Protein AF-A0A6I3G452-F1 (afdb_monomer_lite)

Foldseek 3Di:
DDDDDDDDDDDDDFAFDPVLVCVLVVVQPEPDKDWDFDDDPDPFFGGKIKIFHAHDPPGDTDPPDIDIGGTDGDPD

pLDDT: mean 86.99, std 8.12, range [60.84, 95.56]

Secondary structure (DSSP, 8-state):
--------SS----B--HHHHHHHHHHT-SSEEEEEEPP-S-TTSPPPEEEEEESSTTSPEEEEEEEEE-PBP---

Radius of gyration: 12.84 Å; chains: 1; bounding box: 35×22×30 Å

Structure (mmCIF, N/CA/C/O backbone):
data_AF-A0A6I3G452-F1
#
_entry.id   AF-A0A6I3G452-F1
#
loop_
_atom_site.group_PDB
_atom_site.id
_atom_site.type_symbol
_atom_site.label_atom_id
_atom_site.label_alt_id
_atom_site.label_comp_id
_atom_site.label_asym_id
_atom_site.label_entity_id
_atom_site.label_seq_id
_atom_site.pdbx_PDB_ins_code
_atom_site.Cartn_x
_atom_site.Cartn_y
_atom_site.Cartn_z
_atom_site.occupancy
_atom_site.B_iso_or_equiv
_atom_site.auth_seq_id
_atom_site.auth_comp_id
_atom_site.auth_asym_id
_atom_site.auth_atom_id
_atom_site.pdbx_PDB_model_num
ATOM 1 N N . GLU A 1 1 ? 8.470 -11.103 12.243 1.00 64.50 1 GLU A N 1
ATOM 2 C CA . GLU A 1 1 ? 7.011 -11.094 12.451 1.00 64.50 1 GLU A CA 1
ATOM 3 C C . GLU A 1 1 ? 6.353 -11.599 11.180 1.00 64.50 1 GLU A C 1
ATOM 5 O O . GLU A 1 1 ? 6.896 -11.354 10.107 1.00 64.50 1 GLU A O 1
ATOM 10 N N . THR A 1 2 ? 5.253 -12.331 11.307 1.00 83.50 2 THR A N 1
ATOM 11 C CA . THR A 1 2 ? 4.453 -12.835 10.187 1.00 83.50 2 THR A CA 1
ATOM 12 C C . THR A 1 2 ? 3.013 -12.453 10.478 1.00 83.50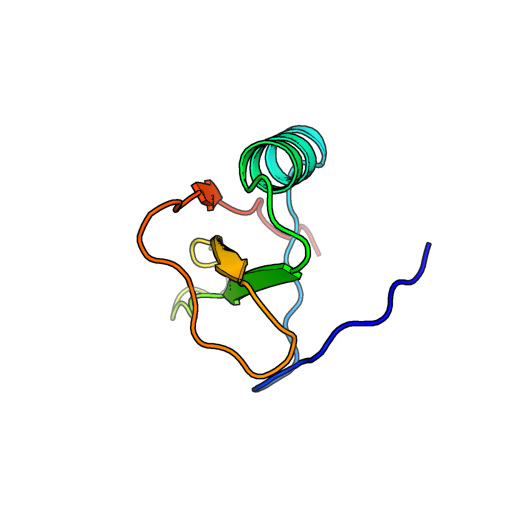 2 THR A C 1
ATOM 14 O O . THR A 1 2 ? 2.564 -12.633 11.608 1.00 83.50 2 THR A O 1
ATOM 17 N N . ILE A 1 3 ? 2.327 -11.900 9.484 1.00 86.88 3 ILE A N 1
ATOM 18 C CA . ILE A 1 3 ? 0.935 -11.464 9.587 1.00 86.88 3 ILE A CA 1
ATOM 19 C C . ILE A 1 3 ? 0.105 -12.195 8.537 1.00 86.88 3 ILE A C 1
ATOM 21 O O . ILE A 1 3 ? 0.612 -12.494 7.454 1.00 86.88 3 ILE A O 1
ATOM 25 N N . ASP A 1 4 ? -1.159 -12.457 8.852 1.00 87.94 4 ASP A N 1
ATOM 26 C CA . ASP A 1 4 ? -2.106 -12.980 7.874 1.00 87.94 4 ASP A CA 1
ATOM 27 C C . ASP A 1 4 ? -2.518 -11.874 6.899 1.00 87.94 4 ASP A C 1
ATOM 29 O O . ASP A 1 4 ? -2.702 -10.713 7.273 1.00 87.94 4 ASP A O 1
ATOM 33 N N . GLY A 1 5 ? -2.664 -12.237 5.628 1.00 88.00 5 GLY A N 1
ATOM 34 C CA . GLY A 1 5 ? -3.069 -11.317 4.577 1.00 88.00 5 GLY A CA 1
ATOM 35 C C . GLY A 1 5 ? -3.836 -12.039 3.481 1.00 88.00 5 GLY A C 1
ATOM 36 O O . GLY A 1 5 ? -3.501 -13.160 3.104 1.00 88.00 5 GLY A O 1
ATOM 37 N N . HIS A 1 6 ? -4.862 -11.378 2.952 1.00 90.88 6 HIS A N 1
ATOM 38 C CA . HIS A 1 6 ? -5.600 -11.864 1.795 1.00 90.88 6 HIS A CA 1
ATOM 39 C C . HIS A 1 6 ? -4.901 -11.407 0.508 1.00 90.88 6 HIS A C 1
ATOM 41 O O . HIS A 1 6 ? -4.954 -10.230 0.141 1.00 90.88 6 HIS A O 1
ATOM 47 N N . ILE A 1 7 ? -4.212 -12.334 -0.159 1.00 90.31 7 ILE A N 1
ATOM 48 C CA . ILE A 1 7 ? -3.409 -12.055 -1.355 1.00 90.31 7 ILE A CA 1
ATOM 49 C C . ILE A 1 7 ? -4.218 -12.394 -2.606 1.00 90.31 7 ILE A C 1
ATOM 51 O O . ILE A 1 7 ? -4.754 -13.491 -2.742 1.00 90.31 7 ILE A O 1
ATOM 55 N N . VAL A 1 8 ? -4.268 -11.450 -3.545 1.00 90.38 8 VAL A N 1
ATOM 56 C CA . VAL A 1 8 ? -4.876 -11.635 -4.864 1.00 90.38 8 VAL A CA 1
ATOM 57 C C . VAL A 1 8 ? -3.838 -11.306 -5.928 1.00 90.38 8 VAL A C 1
ATOM 59 O O . VAL A 1 8 ? -3.292 -10.205 -5.944 1.00 90.38 8 VAL A O 1
ATOM 62 N N . GLY A 1 9 ? -3.606 -12.248 -6.841 1.00 89.12 9 GLY A N 1
ATOM 63 C CA . GLY A 1 9 ? -2.621 -12.109 -7.912 1.00 89.12 9 GLY A CA 1
ATOM 64 C C . GLY A 1 9 ? -1.310 -12.851 -7.625 1.00 89.12 9 GLY A C 1
ATOM 65 O O . GLY A 1 9 ? -1.276 -13.719 -6.755 1.00 89.12 9 GLY A O 1
ATOM 66 N N . PRO A 1 10 ? -0.254 -12.571 -8.407 1.00 87.75 10 PRO A N 1
ATOM 67 C CA . PRO A 1 10 ? 1.028 -13.256 -8.287 1.00 87.75 10 PRO A CA 1
ATOM 68 C C . PRO A 1 10 ? 1.835 -12.769 -7.079 1.00 87.75 10 PRO A C 1
ATOM 70 O O . PRO A 1 10 ? 1.664 -11.642 -6.612 1.00 87.75 10 PRO A O 1
ATOM 73 N N . ASP A 1 11 ? 2.784 -13.596 -6.643 1.00 86.25 11 ASP A N 1
ATOM 74 C CA . ASP A 1 11 ? 3.735 -13.231 -5.596 1.00 86.25 11 ASP A CA 1
ATOM 75 C C . ASP A 1 11 ? 4.561 -12.000 -5.992 1.00 86.25 11 ASP A C 1
ATOM 77 O O . ASP A 1 11 ? 5.025 -11.856 -7.128 1.00 86.25 11 ASP A O 1
ATOM 81 N N . CYS A 1 12 ? 4.785 -11.113 -5.023 1.00 83.00 12 CYS A N 1
ATOM 82 C CA . CYS A 1 12 ? 5.557 -9.894 -5.206 1.00 83.00 12 CYS A CA 1
ATOM 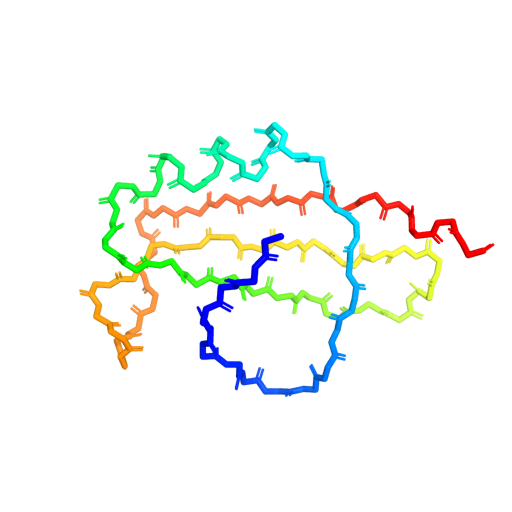83 C C . CYS A 1 12 ? 6.456 -9.646 -3.994 1.00 83.00 12 CYS A C 1
ATOM 85 O O . CYS A 1 12 ? 6.050 -9.834 -2.849 1.00 83.00 12 CYS A O 1
ATOM 87 N N . VAL A 1 13 ? 7.677 -9.178 -4.252 1.00 86.00 13 VAL A N 1
ATOM 88 C CA . VAL A 1 13 ? 8.609 -8.730 -3.216 1.00 86.00 13 VAL A CA 1
ATOM 89 C C . VAL A 1 13 ? 8.923 -7.266 -3.474 1.00 86.00 13 VAL A C 1
ATOM 91 O O . VAL A 1 13 ? 9.339 -6.904 -4.575 1.00 86.00 13 VAL A O 1
ATOM 94 N N . VAL A 1 14 ? 8.754 -6.427 -2.454 1.00 87.19 14 VAL A N 1
ATOM 95 C CA . VAL A 1 14 ? 9.121 -5.007 -2.483 1.00 87.19 14 VAL A CA 1
ATOM 96 C C . VAL A 1 14 ? 9.866 -4.625 -1.211 1.00 87.19 14 VAL A C 1
ATOM 98 O O . VAL A 1 14 ? 9.670 -5.224 -0.156 1.00 87.19 14 VAL A O 1
ATOM 101 N N . SER A 1 15 ? 10.710 -3.599 -1.299 1.00 89.38 15 SER A N 1
ATOM 102 C CA . SER A 1 15 ? 11.328 -2.974 -0.130 1.00 89.38 15 SER A CA 1
ATOM 103 C C . SER A 1 15 ? 10.664 -1.630 0.139 1.00 89.38 15 SER A C 1
ATOM 105 O O . SER A 1 15 ? 10.642 -0.759 -0.730 1.00 89.38 15 SER A O 1
ATOM 107 N N . LEU A 1 16 ? 10.132 -1.439 1.343 1.00 90.69 16 LEU A N 1
ATOM 108 C CA . LEU A 1 16 ? 9.497 -0.192 1.772 1.00 90.69 16 LEU A CA 1
ATOM 109 C C . LEU A 1 16 ? 10.278 0.416 2.937 1.00 90.69 16 LEU A C 1
ATOM 111 O O . LEU A 1 16 ? 10.885 -0.299 3.732 1.00 90.69 16 LEU A O 1
ATOM 115 N N . LYS A 1 17 ? 10.252 1.747 3.065 1.00 91.56 17 LYS A N 1
ATOM 116 C CA . LYS A 1 17 ? 10.751 2.404 4.281 1.00 91.56 17 LYS A CA 1
ATOM 117 C C . LYS A 1 17 ? 9.741 2.179 5.414 1.00 91.56 17 LYS A C 1
ATOM 119 O O . LYS A 1 17 ? 8.606 2.634 5.259 1.00 91.56 17 LYS A O 1
ATOM 124 N N . PRO A 1 18 ? 10.132 1.568 6.553 1.00 93.50 18 PRO A N 1
ATOM 125 C CA . PRO A 1 18 ? 9.195 1.245 7.632 1.00 93.50 18 PRO A CA 1
ATOM 126 C C . PRO A 1 18 ? 8.396 2.453 8.123 1.00 93.50 18 PR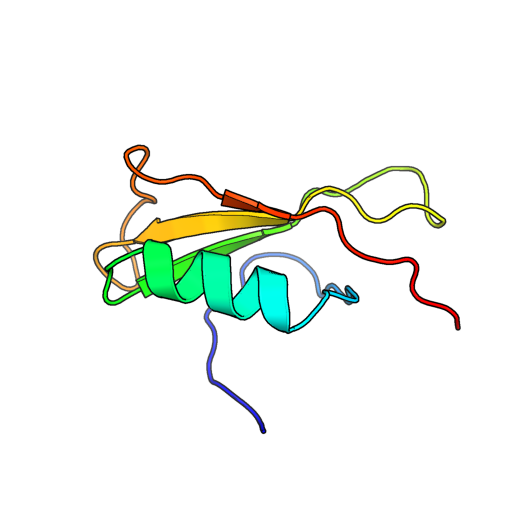O A C 1
ATOM 128 O O . PRO A 1 18 ? 7.190 2.358 8.308 1.00 93.50 18 PRO A O 1
ATOM 131 N N . GLN A 1 19 ? 9.046 3.615 8.239 1.00 95.56 19 GLN A N 1
ATOM 132 C CA . GLN A 1 19 ? 8.398 4.843 8.702 1.00 95.56 19 GLN A CA 1
ATOM 133 C C . GLN A 1 19 ? 7.217 5.269 7.821 1.00 95.56 19 GLN A C 1
ATOM 135 O O . GLN A 1 19 ? 6.185 5.669 8.346 1.00 95.56 19 GLN A O 1
ATOM 140 N N . PHE A 1 20 ? 7.355 5.179 6.494 1.00 94.56 20 PHE A N 1
ATOM 141 C CA . PHE A 1 20 ? 6.290 5.587 5.573 1.00 94.56 20 PHE A CA 1
ATOM 142 C C . PHE A 1 20 ? 5.179 4.540 5.475 1.00 94.56 20 PHE A C 1
ATOM 144 O O . PHE A 1 20 ? 4.025 4.888 5.253 1.00 94.56 20 PHE A O 1
ATOM 151 N N . LEU A 1 21 ? 5.508 3.259 5.676 1.00 93.62 21 LEU A N 1
ATOM 152 C CA . LEU A 1 21 ? 4.492 2.217 5.785 1.00 93.62 21 LEU A CA 1
ATOM 153 C C . LEU A 1 21 ? 3.627 2.433 7.035 1.00 93.62 21 LEU A C 1
ATOM 155 O O . LEU A 1 21 ? 2.407 2.440 6.932 1.00 93.62 21 LEU A O 1
ATOM 159 N N . ILE A 1 22 ? 4.251 2.662 8.193 1.00 94.81 22 ILE A N 1
ATOM 160 C CA . ILE A 1 22 ? 3.540 2.907 9.457 1.00 94.81 22 ILE A CA 1
ATOM 161 C C . ILE A 1 22 ? 2.665 4.164 9.360 1.00 94.81 22 ILE A C 1
ATOM 163 O O . ILE A 1 22 ? 1.520 4.134 9.796 1.00 94.81 22 ILE A O 1
ATOM 167 N N . ASP A 1 23 ? 3.176 5.238 8.753 1.00 95.38 23 ASP A N 1
ATOM 168 C CA . ASP A 1 23 ? 2.429 6.483 8.529 1.00 95.38 23 ASP A CA 1
ATOM 169 C C . ASP A 1 23 ? 1.173 6.255 7.666 1.00 95.38 23 ASP A C 1
ATOM 171 O O . ASP A 1 23 ? 0.065 6.627 8.058 1.00 95.38 23 ASP A O 1
ATOM 175 N N . GLY A 1 24 ? 1.320 5.546 6.540 1.00 94.44 24 GLY A N 1
ATOM 176 C CA . GLY A 1 24 ? 0.196 5.204 5.665 1.00 94.44 24 GLY A CA 1
ATOM 177 C C . GLY A 1 24 ? -0.852 4.298 6.326 1.00 94.44 24 GLY A C 1
ATOM 178 O O . GLY A 1 24 ? -2.051 4.466 6.115 1.00 94.44 24 GLY A O 1
ATOM 179 N N . LEU A 1 25 ? -0.420 3.349 7.160 1.00 93.81 25 LEU A N 1
ATOM 180 C CA . LEU A 1 25 ? -1.332 2.463 7.891 1.00 93.81 25 LEU A CA 1
ATOM 181 C C . LEU A 1 25 ? -2.075 3.204 9.010 1.00 93.81 25 LEU A C 1
ATOM 183 O O . LEU A 1 25 ? -3.289 3.056 9.147 1.00 93.81 25 LEU A O 1
ATOM 187 N N . ALA A 1 26 ? -1.370 4.030 9.786 1.00 94.19 26 ALA A N 1
ATOM 188 C CA . ALA A 1 26 ? -1.953 4.770 10.903 1.00 94.19 26 ALA A CA 1
ATOM 189 C C . ALA A 1 26 ? -2.992 5.804 10.439 1.00 94.19 26 ALA A C 1
ATOM 191 O O . ALA A 1 26 ? -4.018 5.985 11.097 1.00 94.19 26 ALA A O 1
ATOM 192 N N . ALA A 1 27 ? -2.751 6.450 9.295 1.00 94.00 27 ALA A N 1
ATOM 193 C CA . ALA A 1 27 ? -3.641 7.464 8.735 1.00 94.00 27 ALA A CA 1
ATOM 194 C C . ALA A 1 27 ? -4.868 6.890 7.997 1.00 94.00 27 ALA A C 1
ATOM 196 O O . ALA A 1 27 ? -5.800 7.638 7.700 1.00 94.00 27 ALA A O 1
ATOM 197 N N . ALA A 1 28 ? -4.912 5.581 7.718 1.00 92.12 28 ALA A N 1
ATOM 198 C CA . ALA A 1 28 ? -6.063 4.956 7.064 1.00 92.12 28 ALA A CA 1
ATOM 199 C C . ALA A 1 28 ? -7.320 4.930 7.954 1.00 92.12 28 ALA A C 1
ATOM 201 O O . ALA A 1 28 ? -8.432 4.875 7.426 1.00 92.12 28 ALA A O 1
ATOM 202 N N . HIS A 1 29 ? -7.149 4.968 9.286 1.00 90.75 29 HIS A N 1
ATOM 203 C CA . HIS A 1 29 ? -8.226 4.975 10.289 1.00 90.75 29 HIS A CA 1
ATOM 204 C C . HIS A 1 29 ? -9.351 3.964 9.992 1.00 90.75 29 HIS A C 1
ATOM 206 O O . HIS A 1 29 ? -10.540 4.275 10.083 1.00 90.75 29 HIS A O 1
ATOM 212 N N . SER A 1 30 ? -8.968 2.750 9.597 1.00 90.25 30 SER A N 1
ATOM 213 C CA . SER A 1 30 ? -9.883 1.698 9.168 1.00 90.25 30 SER A CA 1
ATOM 214 C C . SER A 1 30 ? -9.441 0.349 9.715 1.00 90.25 30 SER A C 1
ATOM 216 O O . SER A 1 30 ? -8.261 0.150 9.989 1.00 90.25 30 SER A O 1
ATOM 218 N N . GLU A 1 31 ? -10.395 -0.563 9.890 1.00 89.81 31 GLU A N 1
ATOM 219 C CA . GLU A 1 31 ? -10.127 -1.912 10.395 1.00 89.81 31 GLU A CA 1
ATOM 220 C C . GLU A 1 31 ? -9.340 -2.748 9.379 1.00 89.81 31 GLU A C 1
ATOM 222 O O . GLU A 1 31 ? -8.457 -3.512 9.761 1.00 89.81 31 GLU A O 1
ATOM 227 N N . PHE A 1 32 ? -9.604 -2.545 8.084 1.00 91.19 32 PHE A N 1
ATOM 228 C CA . PHE A 1 32 ? -8.874 -3.193 7.003 1.00 91.19 32 PHE A CA 1
ATOM 229 C C . PHE A 1 32 ? -8.188 -2.154 6.120 1.00 91.19 32 PHE A C 1
ATOM 231 O O . PHE A 1 32 ? -8.661 -1.032 5.917 1.00 91.19 32 PHE A O 1
ATOM 238 N N . VAL A 1 33 ? -7.061 -2.558 5.547 1.00 93.31 33 VAL A N 1
ATOM 239 C CA . VAL A 1 33 ? -6.328 -1.792 4.543 1.00 93.31 33 VAL A CA 1
ATOM 240 C C . VAL A 1 33 ? -6.081 -2.671 3.332 1.00 93.31 33 VAL A C 1
ATOM 242 O O . VAL A 1 33 ? -5.786 -3.859 3.461 1.00 93.31 33 VAL A O 1
ATOM 245 N N . ARG A 1 34 ? -6.161 -2.075 2.148 1.00 93.38 34 ARG A N 1
ATOM 246 C CA . ARG A 1 34 ? -5.793 -2.732 0.899 1.00 93.38 34 ARG A CA 1
ATOM 247 C C . ARG A 1 34 ? -4.498 -2.139 0.386 1.00 93.38 34 ARG A C 1
ATOM 249 O O . ARG A 1 34 ? -4.393 -0.927 0.194 1.00 93.38 34 ARG A O 1
ATOM 256 N N . ILE A 1 35 ? -3.533 -3.020 0.147 1.00 93.25 35 ILE A N 1
ATOM 257 C CA . ILE A 1 35 ? -2.235 -2.683 -0.428 1.00 93.25 35 ILE A CA 1
ATOM 258 C C . ILE A 1 35 ? -2.231 -3.167 -1.875 1.00 93.25 35 ILE A C 1
ATOM 260 O O . ILE A 1 35 ? -2.269 -4.367 -2.137 1.00 93.25 35 ILE A O 1
ATOM 264 N N . ALA A 1 36 ? -2.210 -2.227 -2.814 1.00 92.62 36 ALA A N 1
ATOM 265 C CA . ALA A 1 36 ? -2.156 -2.511 -4.239 1.00 92.62 36 ALA A CA 1
ATOM 266 C C . ALA A 1 36 ? -0.747 -2.251 -4.779 1.00 92.62 36 ALA A C 1
ATOM 268 O O . ALA A 1 36 ? -0.200 -1.153 -4.648 1.00 92.62 36 ALA A O 1
ATOM 269 N N . PHE A 1 37 ? -0.172 -3.269 -5.412 1.00 90.75 37 PHE A N 1
ATOM 270 C CA . PHE A 1 37 ? 1.136 -3.201 -6.054 1.00 90.75 37 PHE A CA 1
ATOM 271 C C . PHE A 1 37 ? 0.948 -2.928 -7.541 1.00 90.75 37 PHE A C 1
ATOM 273 O O . PHE A 1 37 ? 0.243 -3.666 -8.230 1.00 90.75 37 PHE A O 1
ATOM 280 N N . THR A 1 38 ? 1.584 -1.875 -8.052 1.00 86.69 38 THR A N 1
ATOM 281 C CA . THR A 1 38 ? 1.597 -1.628 -9.495 1.00 86.69 38 THR A CA 1
ATOM 282 C C . THR A 1 38 ? 2.772 -2.355 -10.133 1.00 86.69 38 THR A C 1
ATOM 284 O O . THR A 1 38 ? 3.916 -2.248 -9.685 1.00 86.69 38 THR A O 1
ATOM 287 N N . GLN A 1 39 ? 2.484 -3.128 -11.179 1.00 75.75 39 GLN A N 1
ATOM 288 C CA . GLN A 1 39 ? 3.527 -3.743 -11.989 1.00 75.75 39 GLN A CA 1
ATOM 289 C C . GLN A 1 39 ? 4.182 -2.684 -12.871 1.00 75.75 39 GLN A C 1
ATOM 291 O O . GLN A 1 39 ? 3.579 -1.680 -13.251 1.00 75.75 39 GLN A O 1
ATOM 296 N N . THR A 1 40 ? 5.446 -2.913 -13.173 1.00 75.81 40 THR A N 1
ATOM 297 C CA . THR A 1 40 ? 6.271 -2.026 -13.977 1.00 75.81 40 THR A CA 1
ATOM 298 C C . THR A 1 40 ? 7.146 -2.873 -14.878 1.00 75.81 40 THR A C 1
ATOM 300 O O . THR A 1 40 ? 7.701 -3.881 -14.443 1.00 75.81 40 THR A O 1
ATOM 303 N N . ASP A 1 41 ? 7.294 -2.441 -16.124 1.00 76.19 41 ASP A N 1
ATOM 304 C CA . ASP A 1 41 ? 8.125 -3.138 -17.107 1.00 76.19 41 ASP A CA 1
ATOM 305 C C . ASP A 1 41 ? 9.626 -2.967 -16.824 1.00 76.19 41 ASP A C 1
ATOM 307 O O . ASP A 1 41 ? 10.462 -3.602 -17.464 1.00 76.19 41 ASP A O 1
ATOM 311 N N . ASN A 1 42 ? 9.993 -2.100 -15.870 1.00 75.00 42 ASN A N 1
ATOM 312 C CA . ASN A 1 42 ? 11.375 -1.881 -15.478 1.00 75.00 42 ASN A CA 1
ATOM 313 C C . ASN A 1 42 ? 11.746 -2.748 -14.258 1.00 75.00 42 ASN A C 1
ATOM 315 O O . ASN A 1 42 ? 11.437 -2.368 -13.127 1.00 75.00 42 ASN A O 1
ATOM 319 N N . PRO A 1 43 ? 12.497 -3.851 -14.434 1.00 68.56 43 PRO A N 1
ATOM 320 C CA . PRO A 1 43 ? 12.891 -4.720 -13.323 1.00 68.56 43 PRO A CA 1
ATOM 321 C C . PRO A 1 43 ? 13.774 -4.008 -12.288 1.00 68.56 43 PRO A C 1
ATOM 323 O O . PRO A 1 43 ? 13.864 -4.447 -11.144 1.00 68.56 43 PRO A O 1
ATOM 326 N N . ASN A 1 44 ? 14.396 -2.888 -12.669 1.00 70.75 44 ASN A N 1
ATOM 327 C CA . ASN A 1 44 ? 15.241 -2.085 -11.795 1.00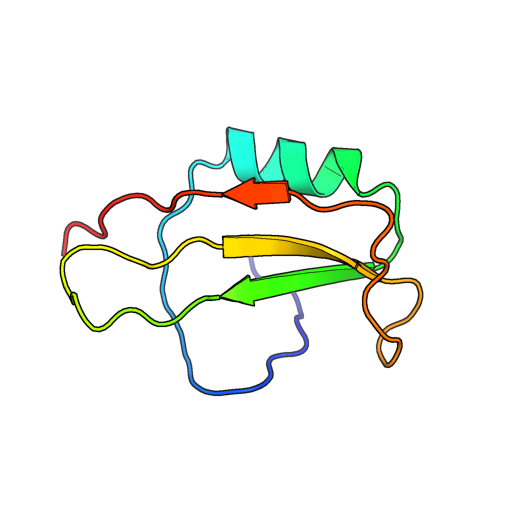 70.75 44 ASN A CA 1
ATOM 328 C C . ASN A 1 44 ? 14.478 -0.970 -11.081 1.00 70.75 44 ASN A C 1
ATOM 330 O O . ASN A 1 44 ? 15.111 -0.172 -10.406 1.00 70.75 44 ASN A O 1
ATOM 334 N N . LYS A 1 45 ? 13.159 -0.829 -11.240 1.00 75.50 45 LYS A N 1
ATOM 335 C CA . LYS A 1 45 ? 12.409 0.218 -10.539 1.00 75.50 45 LYS A CA 1
ATOM 336 C C . LYS A 1 45 ? 11.038 -0.310 -10.146 1.00 75.50 45 LYS A C 1
ATOM 338 O O . LYS A 1 45 ? 10.177 -0.308 -11.009 1.00 75.50 45 LYS A O 1
ATOM 343 N N . PRO A 1 46 ? 10.807 -0.709 -8.882 1.00 81.44 46 PRO A N 1
ATOM 344 C CA . PRO A 1 46 ? 9.489 -1.165 -8.452 1.00 81.44 46 PRO A CA 1
ATOM 345 C C . PRO A 1 46 ? 8.429 -0.078 -8.672 1.00 81.44 46 PRO A C 1
ATOM 347 O O . PRO A 1 46 ? 8.700 1.119 -8.521 1.00 81.44 46 PRO A O 1
ATOM 350 N N . GLY A 1 47 ? 7.223 -0.508 -9.043 1.00 87.69 47 GLY A N 1
ATOM 351 C CA . GLY A 1 47 ? 6.094 0.388 -9.242 1.00 87.69 47 GLY A CA 1
ATOM 352 C C . GLY A 1 47 ? 5.627 0.979 -7.909 1.00 87.69 47 GLY A C 1
ATOM 353 O O . GLY A 1 47 ? 5.907 0.410 -6.850 1.00 87.69 47 GLY A O 1
ATOM 354 N N . PRO A 1 48 ? 4.931 2.126 -7.925 1.00 91.44 48 PRO A N 1
ATOM 355 C CA . PRO A 1 48 ? 4.297 2.660 -6.728 1.00 91.44 48 PRO A CA 1
ATOM 356 C C . PRO A 1 48 ? 3.401 1.633 -6.021 1.00 91.44 48 PRO A C 1
ATOM 358 O O . PRO A 1 48 ? 2.740 0.806 -6.658 1.00 91.44 48 PRO A O 1
ATOM 361 N N . VAL A 1 49 ? 3.351 1.723 -4.697 1.00 94.31 49 VAL A N 1
ATOM 362 C CA . VAL A 1 49 ? 2.460 0.928 -3.849 1.00 94.31 49 VAL A CA 1
ATOM 363 C C . VAL A 1 49 ? 1.377 1.843 -3.309 1.00 94.31 49 VAL A C 1
ATOM 365 O O . VAL A 1 49 ? 1.676 2.891 -2.743 1.00 94.31 49 VAL A O 1
ATOM 368 N N . LEU A 1 50 ? 0.119 1.467 -3.498 1.00 94.19 50 LEU A N 1
ATOM 369 C CA . LEU A 1 50 ? -1.026 2.245 -3.045 1.00 94.19 50 LEU A CA 1
ATOM 370 C C . LEU A 1 50 ? -1.639 1.593 -1.805 1.00 94.19 50 LEU A C 1
ATOM 372 O O . LEU A 1 50 ? -1.968 0.411 -1.830 1.00 94.19 50 LEU A O 1
ATOM 376 N N . ILE A 1 51 ? -1.826 2.379 -0.748 1.00 94.81 51 ILE A N 1
ATOM 377 C CA . ILE A 1 51 ? -2.576 1.992 0.447 1.00 94.81 51 ILE A CA 1
ATOM 378 C C . ILE A 1 51 ? -3.927 2.707 0.415 1.00 94.81 51 ILE A C 1
ATOM 380 O O . ILE A 1 51 ? -3.997 3.925 0.220 1.00 94.81 51 ILE A O 1
ATOM 384 N N . THR A 1 52 ? -4.994 1.939 0.612 1.00 95.25 52 THR A N 1
ATOM 385 C CA . THR A 1 52 ? -6.377 2.424 0.712 1.00 95.25 52 THR A CA 1
ATOM 386 C C . THR A 1 52 ? -7.055 1.828 1.937 1.00 95.25 52 THR A C 1
ATOM 388 O O . THR A 1 52 ? -6.687 0.746 2.399 1.00 95.25 52 THR A O 1
ATOM 391 N N . ALA A 1 53 ? -8.040 2.540 2.480 1.00 94.06 53 ALA A N 1
ATOM 392 C CA . ALA A 1 53 ? -8.869 2.030 3.568 1.00 94.06 53 ALA A CA 1
ATOM 393 C C . ALA A 1 53 ? -9.909 1.035 3.035 1.00 94.06 53 ALA A C 1
ATOM 395 O O . ALA A 1 53 ? -10.405 1.200 1.921 1.00 94.06 53 ALA A O 1
ATOM 396 N N . GLN A 1 54 ? -10.290 0.045 3.836 1.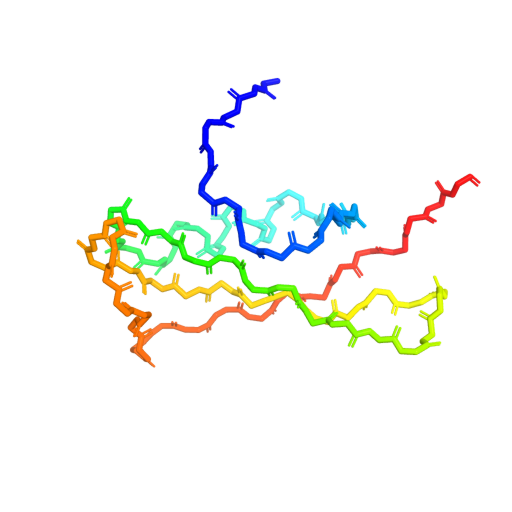00 91.31 54 GLN A N 1
ATOM 397 C CA . GLN A 1 54 ? -11.288 -0.960 3.478 1.00 91.31 54 GLN A CA 1
ATOM 398 C C . GLN A 1 54 ? -12.166 -1.273 4.700 1.00 91.31 54 GLN A C 1
ATOM 400 O O . GLN A 1 54 ? -11.680 -1.447 5.811 1.00 91.31 54 GLN A O 1
ATOM 405 N N . LYS A 1 55 ? -13.491 -1.312 4.517 1.00 86.75 55 LYS A N 1
ATOM 406 C CA . LYS A 1 55 ? -14.436 -1.420 5.649 1.00 86.75 55 LYS A CA 1
ATOM 407 C C . LYS A 1 55 ? -14.665 -2.848 6.149 1.00 86.75 55 LYS A C 1
ATOM 409 O O . LYS A 1 55 ? -15.150 -3.021 7.258 1.00 86.75 55 LYS A O 1
ATOM 414 N N . SER A 1 56 ? -14.382 -3.849 5.326 1.00 87.94 56 SER A N 1
ATOM 415 C CA . SER A 1 56 ? -14.576 -5.268 5.635 1.00 87.94 56 SER A CA 1
ATOM 416 C C . SER A 1 56 ? -13.670 -6.115 4.752 1.00 87.94 56 SER A C 1
ATOM 418 O O . SER A 1 56 ? -13.308 -5.669 3.669 1.00 87.94 56 SER A O 1
ATOM 420 N N . HIS A 1 57 ? -13.350 -7.342 5.162 1.00 82.81 57 HIS A N 1
ATOM 421 C CA . HIS A 1 57 ? -12.454 -8.253 4.435 1.00 82.81 57 HIS A CA 1
ATOM 422 C C . HIS A 1 57 ? -12.768 -8.417 2.930 1.00 82.81 57 HIS A C 1
ATOM 424 O O . HIS A 1 57 ? -11.860 -8.352 2.105 1.00 82.81 57 HIS A O 1
ATOM 430 N N . ASP A 1 58 ? -14.048 -8.549 2.568 1.00 83.56 58 ASP A N 1
ATOM 431 C CA . ASP A 1 58 ? -14.491 -8.748 1.174 1.00 83.56 58 ASP A CA 1
ATOM 432 C C . ASP A 1 58 ? -15.017 -7.463 0.513 1.00 83.56 58 ASP A C 1
ATOM 434 O O . ASP A 1 58 ? -15.535 -7.492 -0.601 1.00 83.56 58 ASP A O 1
ATOM 438 N N . GLY A 1 59 ? -14.937 -6.333 1.217 1.00 82.62 59 GLY A N 1
ATOM 439 C CA . GLY A 1 59 ? -15.428 -5.050 0.732 1.00 82.62 59 GLY A CA 1
ATOM 440 C C . GLY A 1 59 ? -14.509 -4.386 -0.294 1.00 82.62 59 GLY A C 1
ATOM 441 O O . GLY A 1 59 ? -13.303 -4.647 -0.368 1.00 82.62 59 GLY A O 1
ATOM 442 N N . ASP A 1 60 ? -15.091 -3.454 -1.043 1.00 85.38 60 ASP A N 1
ATOM 443 C CA . ASP A 1 60 ? -14.344 -2.568 -1.931 1.00 85.38 60 ASP A CA 1
ATOM 444 C C . ASP A 1 60 ? -13.454 -1.596 -1.142 1.00 85.38 60 ASP A C 1
ATOM 446 O O . ASP A 1 60 ? -13.664 -1.321 0.050 1.00 85.38 60 ASP A O 1
ATOM 450 N N . ASP A 1 61 ? -12.449 -1.055 -1.827 1.00 82.75 61 ASP A N 1
ATOM 451 C CA . ASP A 1 61 ? -11.626 0.009 -1.280 1.00 82.75 61 ASP A CA 1
ATOM 452 C C . ASP A 1 61 ? -12.415 1.319 -1.148 1.00 82.75 61 ASP A C 1
ATOM 454 O O . ASP A 1 61 ? -13.282 1.689 -1.943 1.00 82.75 61 ASP A O 1
ATOM 458 N N . SER A 1 62 ? -12.101 2.061 -0.096 1.00 84.06 62 SER A N 1
ATOM 459 C CA . SER A 1 62 ? -12.622 3.399 0.121 1.00 84.06 62 SER A CA 1
ATOM 460 C C . SER A 1 62 ? -11.768 4.407 -0.635 1.00 84.06 62 SER A C 1
ATOM 462 O O . SER A 1 62 ? -10.576 4.554 -0.373 1.00 84.06 62 SER A O 1
ATOM 464 N N . GLN A 1 63 ? -12.400 5.196 -1.502 1.00 80.12 63 GLN A N 1
ATOM 465 C CA . GLN A 1 63 ? -11.722 6.265 -2.246 1.00 80.12 63 GLN A CA 1
ATOM 466 C C . GLN A 1 63 ? -11.435 7.521 -1.402 1.00 80.12 63 GLN A C 1
ATOM 468 O O . GLN A 1 63 ? -10.805 8.464 -1.890 1.00 80.12 63 GLN A O 1
ATOM 473 N N . ASN A 1 64 ? -11.876 7.537 -0.137 1.00 84.88 64 ASN A N 1
ATOM 474 C CA . ASN A 1 64 ? -11.736 8.681 0.768 1.00 84.88 64 ASN A CA 1
ATOM 475 C C . ASN A 1 64 ? -10.306 8.856 1.298 1.00 84.88 64 ASN A C 1
ATOM 477 O O . ASN A 1 64 ? -9.951 9.951 1.727 1.00 84.88 64 ASN A O 1
ATOM 481 N N . TYR A 1 65 ? -9.496 7.796 1.275 1.00 91.44 65 TYR A N 1
ATOM 482 C CA . TYR A 1 65 ? -8.105 7.828 1.711 1.00 91.44 65 TYR A CA 1
ATOM 483 C C . TYR A 1 65 ? -7.230 7.052 0.731 1.00 91.44 65 TYR A C 1
ATOM 485 O O . TYR A 1 65 ? -7.507 5.8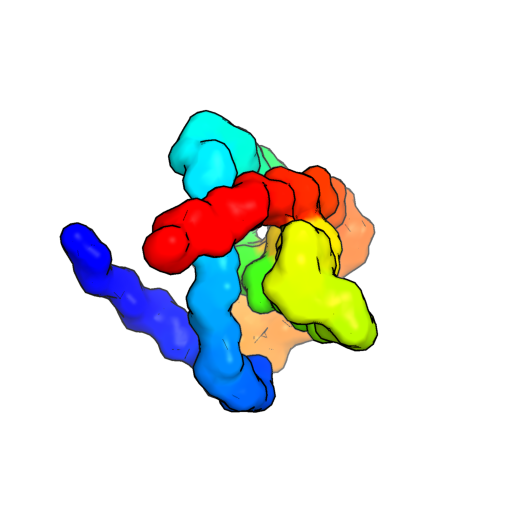93 0.423 1.00 91.44 65 TYR A O 1
ATOM 493 N N . ARG A 1 66 ? -6.168 7.702 0.251 1.00 93.75 66 ARG A N 1
ATOM 494 C CA . ARG A 1 66 ? -5.182 7.131 -0.667 1.00 93.75 66 ARG A CA 1
ATOM 495 C C . ARG A 1 66 ? -3.796 7.596 -0.259 1.00 93.75 66 ARG A C 1
ATOM 497 O O . ARG A 1 66 ? -3.551 8.798 -0.185 1.00 93.75 66 ARG A O 1
ATOM 504 N N . TYR A 1 67 ? -2.897 6.645 -0.045 1.00 95.19 67 TYR A N 1
ATOM 505 C CA . TYR A 1 67 ? -1.509 6.918 0.305 1.00 95.19 67 TYR A CA 1
ATOM 506 C C . TYR A 1 67 ? -0.583 6.184 -0.655 1.00 95.19 67 TYR A C 1
ATOM 508 O O . TYR A 1 67 ? -0.607 4.957 -0.742 1.00 95.19 67 TYR A O 1
ATOM 516 N N . LEU A 1 68 ? 0.198 6.947 -1.420 1.00 94.62 68 LEU A N 1
ATOM 517 C CA . LEU A 1 68 ? 1.062 6.415 -2.467 1.00 94.62 68 LEU A CA 1
ATOM 518 C C . LEU A 1 68 ? 2.509 6.359 -1.975 1.00 94.62 68 LEU A C 1
ATOM 520 O O . LEU A 1 68 ? 3.138 7.384 -1.716 1.00 94.62 68 LEU A O 1
ATOM 524 N N . LEU A 1 69 ? 3.039 5.147 -1.882 1.00 93.75 69 LEU A N 1
ATOM 525 C CA . LEU A 1 69 ? 4.411 4.856 -1.508 1.00 93.75 69 LEU A CA 1
ATOM 526 C C . LEU A 1 69 ? 5.267 4.625 -2.743 1.00 93.75 69 LEU A C 1
ATOM 528 O O . LEU A 1 69 ? 4.891 3.888 -3.653 1.00 93.75 69 LEU A O 1
ATOM 532 N N . GLN A 1 70 ? 6.470 5.190 -2.728 1.00 91.25 70 GLN A N 1
ATOM 533 C CA . GLN A 1 70 ? 7.515 4.824 -3.671 1.00 91.25 70 GLN A CA 1
ATOM 534 C C . GLN A 1 70 ? 8.444 3.797 -3.006 1.00 91.25 70 GLN A C 1
ATOM 536 O O . GLN A 1 70 ? 9.130 4.150 -2.040 1.00 91.25 70 GLN A O 1
ATOM 541 N N . PRO A 1 71 ? 8.481 2.539 -3.481 1.00 88.19 71 PRO A N 1
ATOM 542 C CA . PRO A 1 71 ? 9.358 1.535 -2.900 1.00 88.19 71 PRO A CA 1
ATOM 543 C C . PRO A 1 71 ? 10.831 1.843 -3.167 1.00 88.19 71 PRO A C 1
ATOM 545 O O . PRO A 1 71 ? 11.193 2.507 -4.143 1.00 88.19 71 PRO A O 1
ATOM 548 N N . ASN A 1 72 ? 11.692 1.332 -2.292 1.00 85.31 72 ASN A N 1
ATOM 549 C CA . ASN A 1 72 ? 13.130 1.365 -2.503 1.00 85.31 72 ASN A CA 1
ATOM 550 C C . ASN A 1 72 ? 13.544 0.280 -3.499 1.00 85.31 72 ASN A C 1
ATOM 552 O O . ASN A 1 72 ? 12.876 -0.742 -3.667 1.00 85.31 72 ASN A O 1
ATOM 556 N N . LEU A 1 73 ? 14.710 0.484 -4.103 1.00 79.56 73 LEU A N 1
ATOM 557 C CA . LEU A 1 73 ? 15.387 -0.544 -4.880 1.00 79.56 73 LEU A CA 1
ATOM 558 C C . LEU A 1 73 ? 15.684 -1.755 -3.994 1.00 79.56 73 LEU A C 1
ATOM 560 O O . LEU A 1 73 ? 16.302 -1.623 -2.937 1.00 79.56 73 LEU A O 1
ATOM 564 N N . LEU A 1 74 ? 15.274 -2.937 -4.449 1.00 71.25 74 LEU A N 1
ATOM 565 C CA . LEU A 1 74 ? 15.759 -4.191 -3.891 1.00 71.25 74 LEU A CA 1
ATOM 566 C C . LEU A 1 74 ? 17.201 -4.374 -4.360 1.00 71.25 74 LEU A C 1
ATOM 568 O O . LEU A 1 74 ? 17.443 -4.744 -5.506 1.00 71.25 74 LEU A O 1
ATOM 572 N N . MET A 1 75 ? 18.158 -4.078 -3.485 1.00 62.12 75 MET A N 1
ATOM 573 C CA . MET A 1 75 ? 19.542 -4.490 -3.695 1.00 62.12 75 MET A CA 1
ATOM 574 C C . MET A 1 75 ? 19.593 -6.003 -3.454 1.00 62.12 75 MET A C 1
ATOM 576 O O . MET A 1 75 ? 19.394 -6.443 -2.323 1.00 62.12 75 MET A O 1
ATOM 580 N N . ARG A 1 76 ? 19.730 -6.781 -4.533 1.00 60.84 76 ARG A N 1
ATOM 581 C CA . ARG A 1 76 ? 19.955 -8.232 -4.489 1.00 60.84 76 ARG A CA 1
ATOM 582 C C . ARG A 1 76 ? 21.440 -8.532 -4.367 1.00 60.84 76 ARG A C 1
ATOM 584 O O . ARG A 1 76 ? 22.220 -7.800 -5.015 1.00 60.84 76 ARG A O 1
#

Sequence (76 aa):
ETIDGHIVGPDCVVSLKPQFLIDGLAAAHSEFVRIAFTQTDNPNKPGPVLITAQKSHDGDDSQNYRYLLQPNLLMR